Protein AF-A0A3D0SNR9-F1 (afdb_monomer)

Structure (mmCIF, N/CA/C/O backbone):
data_AF-A0A3D0SNR9-F1
#
_entry.id   AF-A0A3D0SNR9-F1
#
loop_
_atom_site.group_PDB
_atom_site.id
_atom_site.type_symbol
_atom_site.label_atom_id
_atom_site.label_alt_id
_atom_site.label_comp_id
_atom_site.label_asym_id
_atom_site.label_entity_id
_atom_site.label_seq_id
_atom_site.pdbx_PDB_ins_code
_atom_site.Cartn_x
_atom_site.Cartn_y
_atom_site.Cartn_z
_atom_site.occupancy
_atom_site.B_iso_or_equiv
_atom_site.auth_seq_id
_atom_site.auth_comp_id
_atom_site.auth_asym_id
_atom_site.auth_atom_id
_atom_site.pdbx_PDB_model_num
ATOM 1 N N . LYS A 1 1 ? 3.302 9.880 8.922 1.00 71.00 1 LYS A N 1
ATOM 2 C CA . LYS A 1 1 ? 4.095 9.626 7.692 1.00 71.00 1 LYS A CA 1
ATOM 3 C C . LYS A 1 1 ? 3.340 8.807 6.634 1.00 71.00 1 LYS A C 1
ATOM 5 O O . LYS A 1 1 ? 3.692 8.944 5.476 1.00 71.00 1 LYS A O 1
ATOM 10 N N . GLY A 1 2 ? 2.278 8.058 6.965 1.00 90.44 2 GLY A N 1
ATOM 11 C CA . GLY A 1 2 ? 1.353 7.519 5.950 1.00 90.44 2 GLY A CA 1
ATOM 12 C C . GLY A 1 2 ? 1.951 6.435 5.046 1.00 90.44 2 GLY A C 1
ATOM 13 O O . GLY A 1 2 ? 1.502 6.255 3.923 1.00 90.44 2 GLY A O 1
ATOM 14 N N . PHE A 1 3 ? 2.982 5.733 5.498 1.00 93.38 3 PHE A N 1
ATOM 15 C CA . PHE A 1 3 ? 3.564 4.617 4.764 1.00 93.38 3 PHE A CA 1
ATOM 16 C C . PHE A 1 3 ? 4.029 3.536 5.734 1.00 93.38 3 PHE A C 1
ATOM 18 O O . PHE A 1 3 ? 4.227 3.813 6.919 1.00 93.38 3 PHE A O 1
ATOM 25 N N . GLY A 1 4 ? 4.230 2.341 5.198 1.00 94.12 4 GLY A N 1
ATOM 26 C CA . GLY A 1 4 ? 4.781 1.179 5.877 1.00 94.12 4 GLY A CA 1
ATOM 27 C C . GLY A 1 4 ? 5.244 0.146 4.855 1.00 94.12 4 GLY A C 1
ATOM 28 O O . GLY A 1 4 ? 5.501 0.484 3.696 1.00 94.12 4 GLY A O 1
ATOM 29 N N . PHE A 1 5 ? 5.328 -1.101 5.295 1.00 95.06 5 PHE A N 1
ATOM 30 C CA . PHE A 1 5 ? 5.722 -2.236 4.472 1.00 95.06 5 PHE A CA 1
ATOM 31 C C . PHE A 1 5 ? 4.752 -3.395 4.687 1.00 95.06 5 PHE A C 1
ATOM 33 O O . PHE A 1 5 ? 4.166 -3.518 5.764 1.00 95.06 5 PHE A O 1
ATOM 40 N N . ILE A 1 6 ? 4.566 -4.206 3.650 1.00 95.25 6 ILE A N 1
ATOM 41 C CA . ILE A 1 6 ? 3.812 -5.457 3.702 1.00 95.25 6 ILE A CA 1
ATOM 42 C C . ILE A 1 6 ? 4.782 -6.586 3.379 1.00 95.25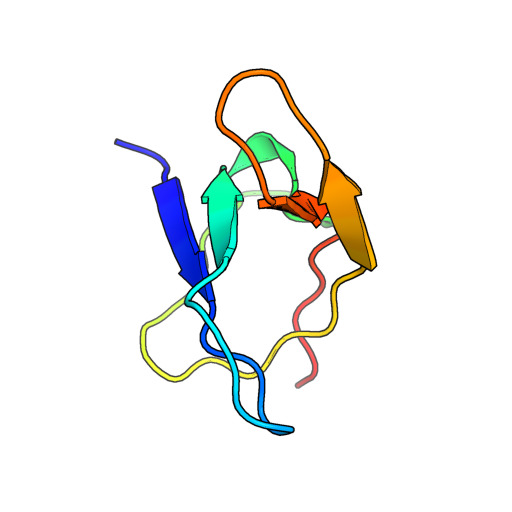 6 ILE A C 1
ATOM 44 O O . ILE A 1 6 ? 5.410 -6.566 2.320 1.00 95.25 6 ILE A O 1
ATOM 48 N N . SER A 1 7 ? 4.868 -7.562 4.277 1.00 95.62 7 SER A N 1
ATOM 49 C CA . SER A 1 7 ? 5.611 -8.800 4.056 1.00 95.62 7 SER A CA 1
ATOM 50 C C . SER A 1 7 ? 4.682 -9.828 3.395 1.00 95.62 7 SER A C 1
ATOM 52 O O . SER A 1 7 ? 3.645 -10.151 3.983 1.00 95.62 7 SER A O 1
ATOM 54 N N . PRO A 1 8 ? 4.988 -10.311 2.177 1.00 93.00 8 PRO A N 1
ATOM 55 C CA . PRO A 1 8 ? 4.181 -11.327 1.501 1.00 93.00 8 PRO A CA 1
ATOM 56 C C . PRO A 1 8 ? 4.220 -12.686 2.217 1.00 93.00 8 PRO A C 1
ATOM 58 O O . PRO A 1 8 ? 5.269 -13.113 2.699 1.00 93.00 8 PRO A O 1
ATOM 61 N N . ASP A 1 9 ? 3.085 -13.390 2.257 1.00 91.12 9 ASP A N 1
ATOM 62 C CA . ASP A 1 9 ? 2.970 -14.701 2.920 1.00 91.12 9 ASP A CA 1
ATOM 63 C C . ASP A 1 9 ? 3.678 -15.832 2.143 1.00 91.12 9 ASP A C 1
ATOM 65 O O . ASP A 1 9 ? 4.066 -16.839 2.734 1.00 91.12 9 ASP A O 1
ATOM 69 N N . ASP A 1 10 ? 3.879 -15.672 0.832 1.00 88.56 10 ASP A N 1
ATOM 70 C CA . ASP A 1 10 ? 4.651 -16.579 -0.030 1.00 88.56 10 ASP A CA 1
ATOM 71 C C . ASP A 1 10 ? 6.174 -16.370 0.079 1.00 88.56 10 ASP A C 1
ATOM 73 O O . ASP A 1 10 ? 6.956 -17.068 -0.572 1.00 88.56 10 ASP A O 1
ATOM 77 N N . GLY A 1 11 ? 6.599 -15.448 0.949 1.00 85.06 11 GLY A N 1
ATOM 78 C CA . GLY A 1 11 ? 7.982 -15.022 1.094 1.00 85.06 11 GLY A CA 1
ATOM 79 C C . GLY A 1 11 ? 8.408 -14.020 0.017 1.00 85.06 11 GLY A C 1
ATOM 80 O O . GLY A 1 11 ? 7.668 -13.676 -0.897 1.00 85.06 11 GLY A O 1
ATOM 81 N N . GLY A 1 12 ? 9.637 -13.518 0.132 1.00 87.12 12 GLY A N 1
ATOM 82 C CA . GLY A 1 12 ? 10.178 -12.501 -0.769 1.00 87.12 12 GLY A CA 1
ATOM 83 C C . GLY A 1 12 ? 10.504 -11.194 -0.056 1.00 87.12 12 GLY A C 1
ATOM 84 O O . GLY A 1 12 ? 10.615 -11.141 1.166 1.00 87.12 12 GLY A O 1
ATOM 85 N N . GLU A 1 13 ? 10.732 -10.149 -0.845 1.00 91.12 13 GLU A N 1
ATOM 86 C CA . GLU A 1 13 ? 11.109 -8.830 -0.339 1.00 91.12 13 GLU A CA 1
ATOM 87 C C . GLU A 1 13 ? 9.888 -8.065 0.177 1.00 91.12 13 GLU A C 1
ATOM 89 O O . GLU A 1 13 ? 8.814 -8.109 -0.431 1.00 91.12 13 GLU A O 1
ATOM 94 N N . ASP A 1 14 ? 10.079 -7.307 1.256 1.00 94.06 14 ASP A N 1
ATOM 95 C CA . ASP A 1 14 ? 9.055 -6.411 1.782 1.00 94.06 14 ASP A CA 1
ATOM 96 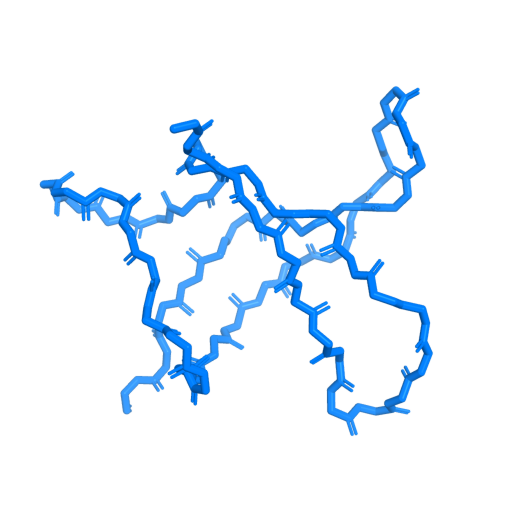C C . ASP A 1 14 ? 8.627 -5.387 0.728 1.00 94.06 14 ASP A C 1
ATOM 98 O O . ASP A 1 14 ? 9.438 -4.694 0.105 1.00 94.06 14 ASP A O 1
ATOM 102 N N . LEU A 1 15 ? 7.315 -5.253 0.561 1.00 94.56 15 LEU A N 1
ATOM 103 C CA . LEU A 1 15 ? 6.728 -4.348 -0.412 1.00 94.56 15 LEU A CA 1
ATOM 104 C C . LEU A 1 15 ? 6.402 -3.018 0.246 1.00 94.56 15 LEU A C 1
ATOM 106 O O . LEU A 1 15 ? 5.705 -2.957 1.260 1.00 94.56 15 LEU A O 1
ATOM 110 N N . PHE A 1 16 ? 6.857 -1.930 -0.369 1.00 95.38 16 PHE A N 1
ATOM 111 C CA . PHE A 1 16 ? 6.494 -0.593 0.080 1.00 95.38 16 PHE A CA 1
ATOM 112 C C . PHE A 1 16 ? 4.976 -0.380 -0.019 1.00 95.38 16 PHE A C 1
ATOM 114 O O . PHE A 1 16 ? 4.374 -0.641 -1.061 1.00 95.38 16 PHE A O 1
ATOM 121 N N . ALA A 1 17 ? 4.361 0.142 1.042 1.00 94.88 17 ALA A N 1
ATOM 122 C CA . ALA A 1 17 ? 2.929 0.412 1.106 1.00 94.88 17 ALA A CA 1
ATOM 123 C C . ALA A 1 17 ? 2.675 1.871 1.500 1.00 94.88 17 ALA A C 1
ATOM 125 O O . ALA A 1 17 ? 3.022 2.313 2.596 1.00 94.88 17 ALA A O 1
ATOM 126 N N . HIS A 1 18 ? 2.039 2.634 0.612 1.00 95.12 18 HIS A N 1
ATOM 127 C CA . HIS A 1 18 ? 1.625 4.010 0.886 1.00 95.12 18 HIS A CA 1
ATOM 128 C C . HIS A 1 18 ? 0.137 4.068 1.245 1.00 95.12 18 HIS A C 1
ATOM 130 O O . HIS A 1 18 ? -0.670 3.349 0.658 1.00 95.12 18 HIS A O 1
ATOM 136 N N . PHE A 1 19 ? -0.259 4.966 2.152 1.00 93.75 19 PHE A N 1
ATOM 137 C CA . PHE A 1 19 ? -1.651 5.078 2.604 1.00 93.75 19 PHE A CA 1
ATOM 138 C C . PHE A 1 19 ? -2.632 5.321 1.450 1.00 93.75 19 PHE A C 1
ATOM 140 O O . PHE A 1 19 ? -3.780 4.896 1.513 1.00 93.75 19 PHE A O 1
ATOM 147 N N . SER A 1 20 ? -2.191 5.981 0.372 1.00 93.56 20 SER A N 1
ATOM 148 C CA . SER A 1 20 ? -3.034 6.236 -0.800 1.00 93.56 20 SER A CA 1
ATOM 149 C C . SER A 1 20 ? -3.459 4.958 -1.526 1.00 93.56 20 SER A C 1
ATOM 151 O O . SER A 1 20 ? -4.511 4.965 -2.160 1.00 93.56 20 SER A O 1
ATOM 153 N N . ALA A 1 21 ? -2.666 3.884 -1.430 1.00 95.25 21 ALA A N 1
ATOM 154 C CA . ALA A 1 21 ? -2.952 2.593 -2.051 1.00 95.25 21 ALA A CA 1
ATOM 155 C C . ALA A 1 21 ? -4.006 1.780 -1.282 1.00 95.25 21 ALA A C 1
ATOM 157 O O . ALA A 1 21 ? -4.595 0.861 -1.856 1.00 95.25 21 ALA A O 1
ATOM 158 N N . ILE A 1 22 ? -4.278 2.140 -0.020 1.00 95.50 22 ILE A N 1
ATOM 159 C CA . ILE A 1 22 ? -5.319 1.519 0.801 1.00 95.50 22 ILE A CA 1
ATOM 160 C C . ILE A 1 22 ? -6.694 1.906 0.253 1.00 95.50 22 ILE A C 1
ATOM 162 O O . ILE A 1 22 ? -7.018 3.086 0.058 1.00 95.50 22 ILE A O 1
ATOM 166 N N . GLN A 1 23 ? -7.496 0.885 -0.009 1.00 94.50 23 GLN A N 1
ATOM 167 C CA . GLN A 1 23 ? -8.876 0.985 -0.450 1.00 94.50 23 GLN A CA 1
ATOM 168 C C . GLN A 1 23 ? -9.803 1.089 0.762 1.00 94.50 23 GLN A C 1
ATOM 170 O O . GLN A 1 23 ? -9.530 0.524 1.817 1.00 94.50 23 GLN A O 1
ATOM 175 N N . GLY A 1 24 ? -10.912 1.809 0.603 1.00 86.88 24 GLY A N 1
ATOM 176 C CA . GLY A 1 24 ? -11.890 2.032 1.666 1.00 86.88 24 GLY A CA 1
ATOM 177 C C . GLY A 1 24 ? -12.184 3.509 1.908 1.00 86.88 24 GLY A C 1
ATOM 178 O O . GLY A 1 24 ? -11.551 4.399 1.331 1.00 86.88 24 GLY A O 1
ATOM 179 N N . GLN A 1 25 ? -13.184 3.754 2.752 1.00 79.38 25 GLN A N 1
ATOM 180 C CA . GLN A 1 25 ? -13.622 5.089 3.153 1.00 79.38 25 GLN A CA 1
ATOM 181 C C . GLN A 1 25 ? -13.103 5.416 4.559 1.00 79.38 25 GLN A C 1
ATOM 183 O O . GLN A 1 25 ? -12.961 4.528 5.397 1.00 79.38 25 GLN A O 1
ATOM 188 N N . GLY A 1 26 ? -12.828 6.693 4.829 1.00 81.75 26 GLY A N 1
ATOM 189 C CA . GLY A 1 26 ? -12.319 7.143 6.127 1.00 81.75 26 GLY A CA 1
ATOM 190 C C . GLY A 1 26 ? -10.795 7.054 6.256 1.00 81.75 26 GLY A C 1
ATOM 191 O O . GLY A 1 26 ? -10.057 7.331 5.308 1.00 81.75 26 GLY A O 1
ATOM 192 N N . PHE A 1 27 ? -10.311 6.735 7.459 1.00 81.38 27 PHE A N 1
ATOM 193 C CA . PHE A 1 27 ? -8.880 6.736 7.767 1.00 81.38 27 PHE A CA 1
ATOM 194 C C . PHE A 1 27 ? -8.166 5.537 7.129 1.00 81.38 27 PHE A C 1
ATOM 196 O O . PHE A 1 27 ? -8.325 4.395 7.553 1.00 81.38 27 PHE A O 1
ATOM 203 N N . LYS A 1 28 ? -7.332 5.819 6.126 1.00 87.88 28 LYS A N 1
ATOM 204 C CA . LYS A 1 28 ? -6.515 4.837 5.404 1.00 87.88 28 LYS A CA 1
ATOM 205 C C . LYS A 1 28 ? -5.288 4.429 6.220 1.00 87.88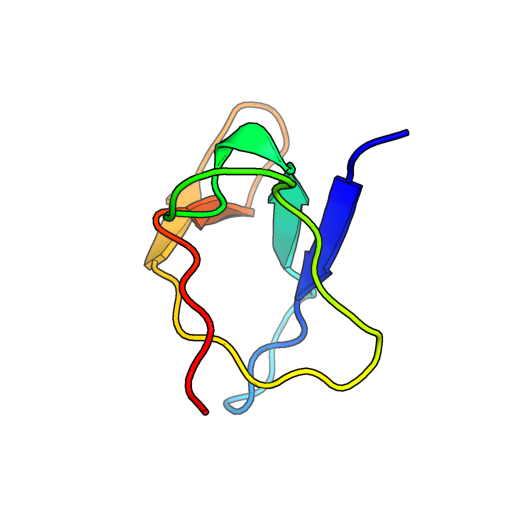 28 LYS A C 1
ATOM 207 O O . LYS A 1 28 ? -4.186 4.923 5.987 1.00 87.88 28 LYS A O 1
ATOM 212 N N . THR A 1 29 ? -5.486 3.560 7.205 1.00 90.06 29 THR A N 1
ATOM 213 C CA . THR A 1 29 ? -4.409 3.020 8.042 1.00 90.06 29 THR A CA 1
ATOM 214 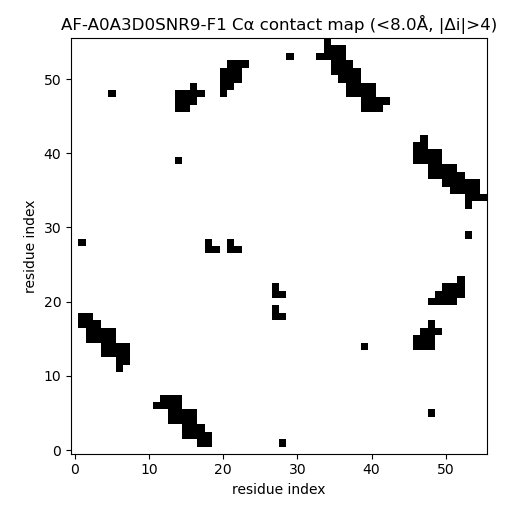C C . THR A 1 29 ? -4.520 1.510 8.158 1.00 90.06 29 THR A C 1
ATOM 216 O O . THR A 1 29 ? -5.620 0.968 8.180 1.00 90.06 29 THR A O 1
ATOM 219 N N . LEU A 1 30 ? -3.370 0.852 8.274 1.00 90.38 30 LEU A N 1
ATOM 220 C CA . LEU A 1 30 ? -3.269 -0.555 8.644 1.00 90.38 30 LEU A CA 1
ATOM 221 C C . LEU A 1 30 ? -2.665 -0.653 10.041 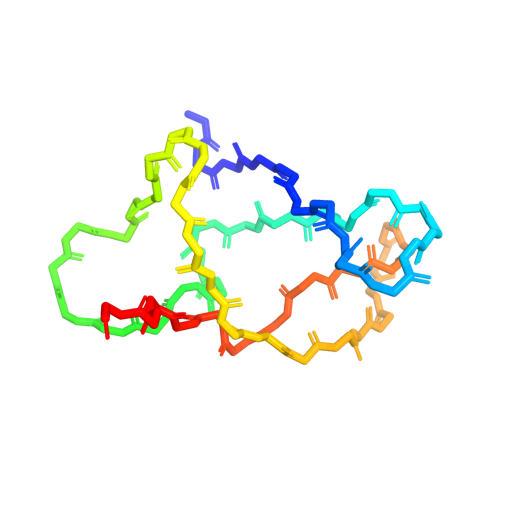1.00 90.38 30 LEU A C 1
ATOM 223 O O . LEU A 1 30 ? -1.904 0.227 10.454 1.00 90.38 30 LEU A O 1
ATOM 227 N N . ARG A 1 31 ? -3.024 -1.705 10.771 1.00 91.12 31 ARG A N 1
ATOM 228 C CA . ARG A 1 31 ? -2.394 -2.059 12.046 1.00 91.12 31 ARG A CA 1
ATOM 229 C C . ARG A 1 31 ? -1.237 -3.020 11.792 1.00 91.12 31 ARG A C 1
ATOM 231 O O . ARG A 1 31 ? -1.225 -3.738 10.796 1.00 91.12 31 ARG A O 1
ATOM 238 N N . GLU A 1 32 ? -0.271 -3.043 12.702 1.00 91.50 32 GLU A N 1
ATOM 239 C CA . GLU A 1 32 ? 0.774 -4.067 12.684 1.00 91.50 32 GLU A CA 1
ATOM 240 C C . GLU A 1 32 ? 0.137 -5.465 12.750 1.00 91.50 32 GLU A C 1
ATOM 242 O O . GLU A 1 32 ? -0.851 -5.657 13.461 1.00 91.50 32 GLU A O 1
ATOM 247 N N . ASN A 1 33 ? 0.680 -6.423 11.995 1.00 91.06 33 ASN A N 1
ATOM 248 C CA . ASN A 1 33 ? 0.150 -7.785 11.847 1.00 91.06 33 ASN A CA 1
ATOM 249 C C . ASN A 1 33 ? -1.264 -7.890 11.233 1.00 91.06 33 ASN A C 1
ATOM 251 O O . ASN A 1 33 ? -1.835 -8.980 11.204 1.00 91.06 33 ASN A O 1
ATOM 255 N N . GLN A 1 34 ? -1.840 -6.799 10.713 1.00 93.69 34 GLN A N 1
ATOM 256 C CA . GLN A 1 34 ? -3.114 -6.865 10.000 1.00 93.69 34 GLN A CA 1
ATOM 257 C C . GLN A 1 34 ? -2.941 -7.587 8.661 1.00 93.69 34 GLN A C 1
ATOM 259 O O . GLN A 1 34 ? -2.113 -7.197 7.837 1.00 93.69 34 GLN A O 1
ATOM 264 N N . LYS A 1 35 ? -3.761 -8.615 8.425 1.00 94.69 35 LYS A N 1
ATOM 265 C CA . LYS A 1 35 ? -3.796 -9.320 7.146 1.00 94.69 35 LYS A CA 1
ATOM 266 C C . LYS A 1 35 ? -4.496 -8.472 6.090 1.00 94.69 35 LYS A C 1
ATOM 268 O O . LYS A 1 35 ? -5.525 -7.837 6.334 1.00 94.69 35 LYS A O 1
ATOM 273 N N . VAL A 1 36 ? -3.900 -8.445 4.905 1.00 95.44 36 VAL A N 1
ATOM 274 C CA . VAL A 1 36 ? -4.372 -7.646 3.776 1.00 95.44 36 VAL A CA 1
ATOM 275 C C . VAL A 1 36 ? -4.211 -8.416 2.473 1.00 95.44 36 VAL A C 1
ATOM 277 O O . VAL A 1 36 ? -3.320 -9.249 2.338 1.00 95.44 36 VAL A O 1
ATOM 280 N N . SER A 1 37 ? -5.054 -8.091 1.500 1.00 95.94 37 SER A N 1
ATOM 281 C CA . SER A 1 37 ? -4.839 -8.431 0.094 1.00 95.94 37 SER A CA 1
ATOM 282 C C . SER A 1 37 ? -4.327 -7.205 -0.654 1.00 95.94 37 SER A C 1
ATOM 284 O O . SER A 1 37 ? -4.647 -6.068 -0.293 1.00 95.94 37 SER A O 1
ATOM 286 N N . PHE A 1 38 ? -3.505 -7.422 -1.674 1.00 96.25 38 PHE A N 1
ATOM 287 C CA . PHE A 1 38 ? -2.881 -6.362 -2.459 1.00 96.25 38 PHE A CA 1
ATOM 288 C C . PHE A 1 38 ? -2.441 -6.897 -3.822 1.00 96.25 38 PHE A C 1
ATOM 290 O O . PHE A 1 38 ? -2.250 -8.098 -3.996 1.00 96.25 38 PHE A O 1
ATOM 297 N N . ASP A 1 39 ? -2.215 -5.976 -4.754 1.00 96.25 39 ASP A N 1
ATOM 298 C CA . ASP A 1 39 ? -1.543 -6.254 -6.019 1.00 96.25 39 ASP A CA 1
ATOM 299 C C . ASP A 1 39 ? -0.087 -5.785 -5.940 1.00 96.25 39 ASP A C 1
ATOM 301 O O . ASP A 1 39 ? 0.203 -4.717 -5.389 1.00 96.25 39 ASP A O 1
ATOM 305 N N . VAL A 1 40 ? 0.842 -6.543 -6.524 1.00 94.94 40 VAL A N 1
ATOM 306 C CA . VAL A 1 40 ? 2.240 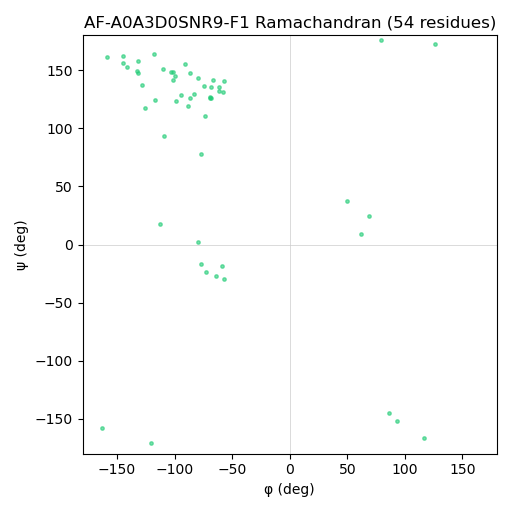-6.108 -6.658 1.00 94.94 40 VAL A CA 1
ATOM 307 C C . VAL A 1 40 ? 2.391 -5.292 -7.933 1.00 94.94 40 VAL A C 1
ATOM 309 O O . VAL A 1 40 ? 2.068 -5.755 -9.025 1.00 94.94 40 VAL A O 1
ATOM 312 N N . THR A 1 41 ? 2.922 -4.078 -7.810 1.00 94.75 41 THR A N 1
ATOM 313 C CA . THR A 1 41 ? 3.194 -3.200 -8.955 1.00 94.75 41 THR A CA 1
ATOM 314 C C . THR A 1 41 ? 4.604 -2.627 -8.879 1.00 94.75 41 THR A C 1
ATOM 316 O O . THR A 1 41 ? 5.196 -2.543 -7.804 1.00 94.75 41 THR A O 1
ATOM 319 N N . THR A 1 42 ? 5.153 -2.208 -10.019 1.00 93.75 42 THR A N 1
ATOM 320 C CA . THR A 1 42 ? 6.448 -1.518 -10.078 1.00 93.75 42 THR A CA 1
ATOM 321 C C . THR A 1 42 ? 6.213 -0.016 -10.172 1.00 93.75 42 THR A C 1
ATOM 323 O O . THR A 1 42 ? 5.530 0.452 -11.080 1.00 93.75 42 THR A O 1
ATOM 326 N N . GLY A 1 43 ? 6.778 0.747 -9.239 1.00 87.38 43 GLY A N 1
ATOM 327 C CA . GLY A 1 43 ? 6.755 2.207 -9.24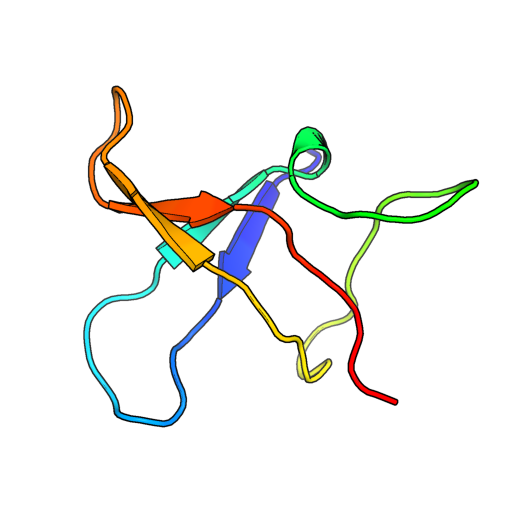8 1.00 87.38 43 GLY A CA 1
ATOM 328 C C . GLY A 1 43 ? 8.149 2.831 -9.285 1.00 87.38 43 GLY A C 1
ATOM 329 O O . GLY A 1 43 ? 9.150 2.125 -9.409 1.00 87.38 43 GLY A O 1
ATOM 330 N N . PRO A 1 44 ? 8.244 4.160 -9.098 1.00 87.00 44 PRO A N 1
ATOM 331 C CA . PRO A 1 44 ? 9.514 4.893 -9.134 1.00 87.00 44 PRO A CA 1
ATOM 332 C C . PRO A 1 44 ? 10.555 4.421 -8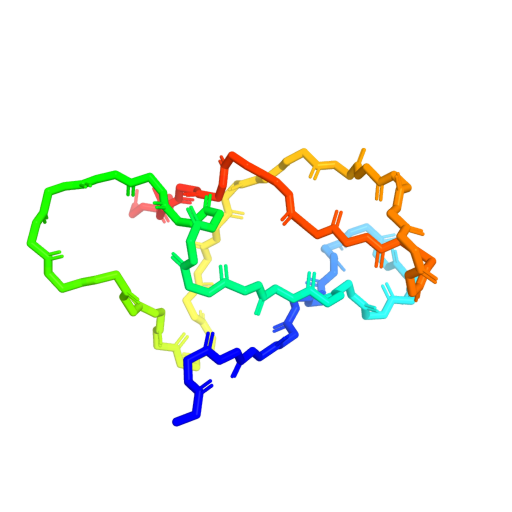.106 1.00 87.00 44 PRO A C 1
ATOM 334 O O . PRO A 1 44 ? 11.732 4.732 -8.242 1.00 87.00 44 PRO A O 1
ATOM 337 N N . LYS A 1 45 ? 10.119 3.706 -7.059 1.00 83.25 45 LYS A N 1
ATOM 338 C CA . LYS A 1 45 ? 10.956 3.196 -5.961 1.00 83.25 45 LYS A CA 1
ATOM 339 C C . LYS A 1 45 ? 11.074 1.665 -5.946 1.00 83.25 45 LYS A C 1
ATOM 341 O O . LYS A 1 45 ? 11.432 1.100 -4.920 1.00 83.25 45 LYS A O 1
ATOM 346 N N . GLY A 1 46 ? 10.761 1.000 -7.058 1.00 90.06 46 GLY A N 1
ATOM 347 C CA . GLY A 1 46 ? 10.750 -0.460 -7.149 1.00 90.06 46 GLY A CA 1
ATOM 348 C C . GLY A 1 46 ? 9.372 -1.055 -6.869 1.00 90.06 46 GLY A C 1
ATOM 349 O O . GLY A 1 46 ? 8.348 -0.428 -7.158 1.00 90.06 46 GLY A O 1
ATOM 350 N N . LYS A 1 47 ? 9.344 -2.290 -6.358 1.00 94.38 47 LYS A N 1
ATOM 351 C CA . LYS A 1 47 ? 8.098 -3.014 -6.085 1.00 94.38 47 LYS A CA 1
ATOM 352 C C . LYS A 1 47 ? 7.334 -2.369 -4.923 1.00 94.38 47 LYS A C 1
ATOM 354 O O . LYS A 1 47 ? 7.910 -2.034 -3.891 1.00 94.38 47 LYS A O 1
ATOM 359 N N . GLN A 1 48 ? 6.028 -2.209 -5.092 1.00 95.94 48 GLN A N 1
ATOM 360 C CA . GLN A 1 48 ? 5.130 -1.634 -4.093 1.00 95.94 48 GLN A CA 1
ATOM 361 C C . GLN A 1 48 ? 3.759 -2.312 -4.134 1.00 95.94 48 GLN A C 1
ATOM 363 O O . GLN A 1 48 ? 3.344 -2.847 -5.166 1.00 95.94 48 GLN A O 1
ATOM 368 N N . ALA A 1 49 ? 3.046 -2.242 -3.016 1.00 96.25 49 ALA A N 1
ATOM 369 C CA . ALA A 1 49 ? 1.689 -2.746 -2.887 1.00 96.25 49 ALA A CA 1
ATOM 370 C C . ALA A 1 49 ? 0.665 -1.719 -3.403 1.00 96.25 49 ALA A C 1
ATOM 372 O O . ALA A 1 49 ? 0.672 -0.548 -3.012 1.00 96.25 49 ALA A O 1
ATOM 373 N N . ALA A 1 50 ? -0.237 -2.174 -4.269 1.00 96.50 50 ALA A N 1
ATOM 374 C CA . ALA A 1 50 ? -1.369 -1.426 -4.802 1.00 96.50 50 ALA A CA 1
ATOM 375 C C . ALA A 1 50 ? -2.694 -2.091 -4.402 1.00 96.50 50 ALA A C 1
ATOM 377 O O . ALA A 1 50 ? -2.716 -3.241 -3.970 1.00 96.50 50 ALA A O 1
ATOM 378 N N . ASN A 1 51 ? -3.804 -1.356 -4.538 1.00 96.44 51 ASN A N 1
ATOM 379 C CA . ASN A 1 51 ? -5.160 -1.863 -4.287 1.00 96.44 51 ASN A CA 1
ATOM 380 C C . ASN A 1 51 ? -5.323 -2.588 -2.936 1.00 96.44 51 ASN A C 1
ATOM 382 O O . ASN A 1 51 ? -6.056 -3.572 -2.837 1.00 96.44 51 ASN A O 1
ATOM 386 N N . ILE A 1 52 ? -4.649 -2.086 -1.898 1.00 96.44 52 ILE A N 1
ATOM 387 C CA . ILE A 1 52 ? -4.544 -2.757 -0.602 1.00 96.44 52 ILE A CA 1
ATOM 388 C C . ILE A 1 52 ? -5.913 -2.771 0.081 1.00 96.44 52 ILE A C 1
ATOM 390 O O . ILE A 1 52 ? -6.523 -1.716 0.260 1.00 96.44 52 ILE A O 1
ATOM 394 N N . ARG A 1 53 ? -6.391 -3.945 0.489 1.00 95.56 53 ARG A N 1
ATOM 395 C CA . ARG A 1 53 ? -7.666 -4.143 1.195 1.00 95.56 53 ARG A CA 1
ATOM 396 C C . ARG A 1 53 ? -7.431 -4.965 2.452 1.00 95.56 53 ARG A C 1
ATOM 398 O O . ARG A 1 53 ? -6.712 -5.960 2.390 1.00 95.56 53 ARG A O 1
ATOM 405 N N . SER A 1 54 ? -8.052 -4.584 3.568 1.00 93.12 54 SER A N 1
ATOM 406 C CA . SER A 1 54 ? -8.108 -5.471 4.730 1.00 93.12 54 SER A CA 1
ATOM 407 C C . SER A 1 54 ? -8.858 -6.745 4.357 1.00 93.12 54 SER A C 1
ATOM 409 O O . SER A 1 54 ? -9.875 -6.696 3.663 1.00 93.12 54 SER A O 1
ATOM 411 N N . ILE A 1 55 ? -8.302 -7.879 4.769 1.00 91.19 55 ILE A N 1
ATOM 412 C CA . ILE A 1 55 ? -9.002 -9.157 4.752 1.00 91.19 55 ILE A CA 1
ATOM 413 C C . ILE A 1 55 ? -9.251 -9.475 6.223 1.00 91.19 55 ILE A C 1
ATOM 415 O O . ILE A 1 55 ? -8.346 -9.886 6.945 1.00 91.19 55 ILE A O 1
ATOM 419 N N . ASP A 1 56 ? -10.426 -9.082 6.700 1.00 70.62 56 ASP A N 1
ATOM 420 C CA . ASP A 1 56 ? -10.913 -9.478 8.021 1.00 70.62 56 ASP A CA 1
ATOM 421 C C . ASP A 1 56 ? -11.407 -10.932 7.980 1.00 70.62 56 ASP A C 1
ATOM 423 O O . ASP A 1 56 ? -12.010 -11.321 6.948 1.00 70.62 56 ASP A O 1
#

Mean predicted aligned error: 3.29 Å

Secondary structure (DSSP, 8-state):
--EEEE--TT--SPEEEEGGGB-SSS-----TT--EEEEEEEETTEEEEEEEEE--

pLDDT: mean 91.4, std 5.74, range [70.62, 96.5]

Radius of gyration: 10.58 Å; Cα contacts (8 Å, |Δi|>4): 89; chains: 1; bounding box: 25×26×23 Å

Foldseek 3Di:
DQWDWDADPVGDDTAIEGLVQEDDDDRSDDDPP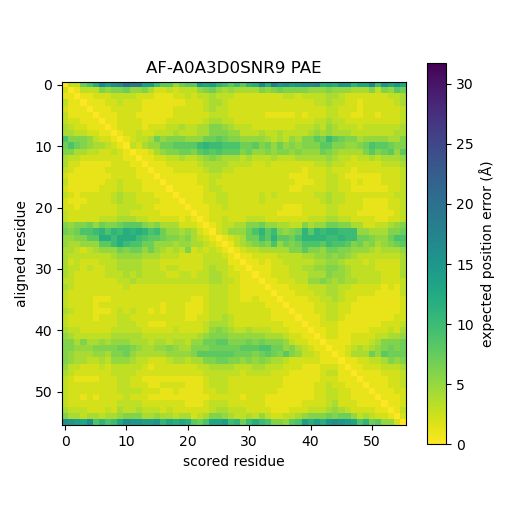FDWDFDWDQDPVGTHTHNIYGDD

Sequence (56 aa):
KGFGFISPDDGGEDLFAHFSAIQGQGFKTLRENQKVSFDVTTGPKGKQAANIRSID

Solvent-accessible surface area (backbone atoms only — not comparable to full-atom values): 3583 Å² total; per-residue (Å²): 135,63,63,53,70,46,76,52,93,89,58,81,75,69,22,43,31,47,33,85,32,41,60,82,81,80,84,60,75,83,60,88,92,59,55,63,46,64,44,85,43,80,54,102,85,44,62,24,45,31,70,27,33,80,55,128

Nearest PDB structures (foldseek):
  3i2z-assembly2_B  TM=9.710E-01  e=8.512E-07  Salmonella enterica subsp. enterica serovar Typhimurium
  1hzc-assembly1_B  TM=9.663E-01  e=6.022E-06  [Bacillus] caldolyticus
  1i5f-assembly1_B  TM=9.465E-01  e=4.346E-06  [Bacillus] caldolyticus
  1hza-assembly1_B  TM=9.813E-01  e=1.083E-05  [Bacillus] caldolyticus
  5o6f-assembly1_A  TM=8.922E-01  e=5.642E-06  Corynebacterium pseudotuberculosis